Protein AF-A0AAV0JVV8-F1 (afdb_monomer_lite)

pLDDT: mean 73.65, std 26.63, range [28.77, 98.81]

Sequence (170 aa):
MSSDTGKENASVVDSSVTDWKLDMGNSDDLESPSYKGDGDGYTRSVNASRHMVGKQSVSIKGRLYDTRYFIIKSLNSHNLQLSVDKGIWATQVMNEPILEEAFHNSSKVILIFSVNMSGFFQGYAQMMSSIGLRHDHIWSQGSGKSNSWGRSFEVKWLQLNDLPFQRTLH

Structure (mmCIF, N/CA/C/O backbone):
data_AF-A0AAV0JVV8-F1
#
_entry.id   AF-A0AAV0JVV8-F1
#
loop_
_atom_site.group_PDB
_atom_site.id
_atom_site.type_symbol
_atom_site.label_atom_id
_atom_site.label_alt_id
_atom_site.label_comp_id
_atom_site.label_asym_id
_atom_site.label_entity_id
_atom_site.label_seq_id
_atom_site.pdbx_PDB_ins_code
_atom_site.Cartn_x
_atom_site.Cartn_y
_atom_site.Cartn_z
_atom_site.occupancy
_atom_site.B_iso_or_equiv
_atom_site.auth_seq_id
_atom_site.auth_comp_id
_atom_site.auth_asym_id
_atom_site.auth_atom_id
_atom_site.pdbx_PDB_model_num
ATOM 1 N N . MET A 1 1 ? 37.016 5.896 -39.707 1.00 41.09 1 MET A N 1
ATOM 2 C CA . MET A 1 1 ? 37.546 6.066 -38.340 1.00 41.09 1 MET A CA 1
ATOM 3 C C . MET A 1 1 ? 36.488 6.829 -37.566 1.00 41.09 1 MET A C 1
ATOM 5 O O . MET A 1 1 ? 36.348 8.026 -37.768 1.00 41.09 1 MET A O 1
ATOM 9 N N . SER A 1 2 ? 35.651 6.092 -36.839 1.00 43.62 2 SER A N 1
ATOM 10 C CA . SER A 1 2 ? 34.579 6.621 -35.993 1.00 43.62 2 SER A CA 1
ATOM 11 C C . SER A 1 2 ? 35.145 7.052 -34.647 1.00 43.62 2 SER A C 1
ATOM 13 O O . SER A 1 2 ? 35.959 6.310 -34.105 1.00 43.62 2 SER A O 1
ATOM 15 N N . SER A 1 3 ? 34.638 8.154 -34.095 1.00 53.19 3 SER A N 1
ATOM 16 C CA . SER A 1 3 ? 34.648 8.403 -32.651 1.00 53.19 3 SER A CA 1
ATOM 17 C C . SER A 1 3 ? 33.391 9.180 -32.265 1.00 53.19 3 SER A C 1
ATOM 19 O O . SER A 1 3 ? 33.230 10.343 -32.625 1.00 53.19 3 SER A O 1
ATOM 21 N N . ASP A 1 4 ? 32.510 8.482 -31.558 1.00 45.28 4 ASP A N 1
ATOM 22 C CA . ASP A 1 4 ? 31.400 8.986 -30.755 1.00 45.28 4 ASP A CA 1
ATOM 23 C C . ASP A 1 4 ? 31.876 9.017 -29.297 1.00 45.28 4 ASP A C 1
ATOM 25 O O . ASP A 1 4 ? 32.466 8.032 -28.857 1.00 45.28 4 ASP A O 1
ATOM 29 N N . THR A 1 5 ? 31.611 10.099 -28.565 1.00 54.56 5 THR A N 1
ATOM 30 C CA . THR A 1 5 ? 31.420 10.073 -27.105 1.00 54.56 5 THR A CA 1
ATOM 31 C C . THR A 1 5 ? 30.643 11.316 -26.680 1.00 54.56 5 THR A C 1
ATOM 33 O O . THR A 1 5 ? 31.135 12.437 -26.811 1.00 54.56 5 THR A O 1
ATOM 36 N N . GLY A 1 6 ? 29.438 11.102 -26.152 1.00 40.78 6 GLY A N 1
ATOM 37 C CA . GLY A 1 6 ? 28.628 12.116 -25.481 1.00 40.78 6 GLY A CA 1
ATOM 38 C C . GLY A 1 6 ? 28.804 12.181 -23.957 1.00 40.78 6 GLY A C 1
ATOM 39 O O . GLY A 1 6 ? 29.672 11.523 -23.385 1.00 40.78 6 GLY A O 1
ATOM 40 N N . LYS A 1 7 ? 27.841 12.896 -23.346 1.00 45.06 7 LYS A N 1
ATOM 41 C CA . LYS A 1 7 ? 27.639 13.240 -21.916 1.00 45.06 7 LYS A CA 1
ATOM 42 C C . LYS A 1 7 ? 28.496 14.440 -21.489 1.00 45.06 7 LYS A C 1
ATOM 44 O O . LYS A 1 7 ? 29.639 14.544 -21.886 1.00 45.06 7 LYS A O 1
ATOM 49 N N . GLU A 1 8 ? 27.983 15.434 -20.770 1.00 40.75 8 GLU A N 1
ATOM 50 C CA . GLU A 1 8 ? 27.086 15.377 -19.615 1.00 40.75 8 GLU A CA 1
ATOM 51 C C . GLU A 1 8 ? 26.421 16.750 -19.369 1.00 40.75 8 GLU A C 1
ATOM 53 O O . GLU A 1 8 ? 27.092 17.776 -19.360 1.00 40.75 8 GLU A O 1
ATOM 58 N N . ASN A 1 9 ? 25.101 16.783 -19.152 1.00 37.00 9 ASN A N 1
ATOM 59 C CA . ASN A 1 9 ? 24.406 17.973 -18.653 1.00 37.00 9 ASN A CA 1
ATOM 60 C C . ASN A 1 9 ? 24.147 17.777 -17.158 1.00 37.00 9 ASN A C 1
ATOM 62 O O . ASN A 1 9 ? 23.301 16.972 -16.764 1.00 37.00 9 ASN A O 1
ATOM 66 N N . ALA A 1 10 ? 24.908 18.494 -16.334 1.00 38.22 10 ALA A N 1
ATOM 67 C CA . ALA A 1 10 ? 24.731 18.548 -14.893 1.00 38.22 10 ALA A CA 1
ATOM 68 C C . ALA A 1 10 ? 23.435 19.304 -14.550 1.00 38.22 10 ALA A C 1
ATOM 70 O O . ALA A 1 10 ? 23.298 20.498 -14.809 1.00 38.22 10 ALA A O 1
ATOM 71 N N . SER A 1 11 ? 22.473 18.586 -13.970 1.00 40.44 11 SER A N 1
ATOM 72 C CA . SER A 1 11 ? 21.243 19.141 -13.406 1.00 40.44 11 SER A CA 1
ATOM 73 C C . SER A 1 11 ? 21.549 19.784 -12.053 1.00 40.44 11 SER A C 1
ATOM 75 O O . SER A 1 11 ? 21.701 19.086 -11.051 1.00 40.44 11 SER A O 1
ATOM 77 N N . VAL A 1 12 ? 21.610 21.112 -12.030 1.00 42.75 12 VAL A N 1
ATOM 78 C CA . VAL A 1 12 ? 21.581 21.924 -10.811 1.00 42.75 12 VAL A CA 1
ATOM 79 C C . VAL A 1 12 ? 20.121 22.096 -10.400 1.00 42.75 12 VAL A C 1
ATOM 81 O O . VAL A 1 12 ? 19.359 22.729 -11.122 1.00 42.75 12 VAL A O 1
ATOM 84 N N . VAL A 1 13 ? 19.733 21.562 -9.244 1.00 44.47 13 VAL A N 1
ATOM 85 C CA . VAL A 1 13 ? 18.620 22.112 -8.462 1.00 44.47 13 VAL A CA 1
ATOM 86 C C . VAL A 1 13 ? 18.980 21.983 -6.987 1.00 44.47 13 VAL A C 1
ATOM 88 O O . VAL A 1 13 ? 19.145 20.892 -6.445 1.00 44.47 13 VAL A O 1
ATOM 91 N N . ASP A 1 14 ? 19.176 23.153 -6.396 1.00 32.31 14 ASP A N 1
ATOM 92 C CA . ASP A 1 14 ? 19.270 23.412 -4.972 1.00 32.31 14 ASP A CA 1
ATOM 93 C C . ASP A 1 14 ? 17.860 23.304 -4.369 1.00 32.31 14 ASP A C 1
ATOM 95 O O . ASP A 1 14 ? 16.873 23.749 -4.961 1.00 32.31 14 ASP A O 1
ATOM 99 N N . SER A 1 15 ? 17.734 22.665 -3.214 1.00 36.06 15 SER A N 1
ATOM 100 C CA . SER A 1 15 ? 16.490 22.645 -2.445 1.00 36.06 15 SER A CA 1
ATOM 101 C C . SER A 1 15 ? 16.842 22.819 -0.983 1.00 36.06 15 SER A C 1
ATOM 103 O O . SER A 1 15 ? 17.141 21.879 -0.249 1.00 36.06 15 SER A O 1
ATOM 105 N N . SER A 1 16 ? 16.837 24.091 -0.616 1.00 36.28 16 SER A N 1
ATOM 106 C CA . SER A 1 16 ? 17.003 24.608 0.725 1.00 36.28 16 SER A CA 1
ATOM 107 C C . SER A 1 16 ? 15.824 24.251 1.642 1.00 36.28 16 SER A C 1
ATOM 109 O O . SER A 1 16 ? 14.667 24.459 1.293 1.00 36.28 16 SER A O 1
ATOM 111 N N . VAL A 1 17 ? 16.204 23.819 2.852 1.00 34.78 17 VAL A N 1
ATOM 112 C CA . VAL A 1 17 ? 15.622 24.148 4.170 1.00 34.78 17 VAL A CA 1
ATOM 113 C C . VAL A 1 17 ? 14.237 23.583 4.523 1.00 34.78 17 VAL A C 1
ATOM 115 O O . VAL A 1 17 ? 13.217 24.099 4.093 1.00 34.78 17 VAL A O 1
ATOM 118 N N . THR A 1 18 ? 14.222 22.664 5.499 1.00 43.81 18 THR A N 1
ATOM 119 C CA . THR A 1 18 ? 13.634 22.943 6.829 1.00 43.81 18 THR A CA 1
ATOM 120 C C . THR A 1 18 ? 14.433 22.212 7.908 1.00 43.81 18 THR A C 1
ATOM 122 O O . THR A 1 18 ? 14.473 20.983 7.936 1.00 43.81 18 THR A O 1
ATOM 125 N N . ASP A 1 19 ? 15.075 22.999 8.766 1.00 35.41 19 ASP A N 1
ATOM 126 C CA . ASP A 1 19 ? 15.815 22.599 9.960 1.00 35.41 19 ASP A CA 1
ATOM 127 C C . ASP A 1 19 ? 14.825 22.603 11.141 1.00 35.41 19 ASP A C 1
ATOM 129 O O . ASP A 1 19 ? 14.269 23.651 11.467 1.00 35.41 19 ASP A O 1
ATOM 133 N N . TRP A 1 20 ? 14.538 21.446 11.745 1.00 39.94 20 TRP A N 1
ATOM 134 C CA . TRP A 1 20 ? 13.717 21.360 12.962 1.00 39.94 20 TRP A CA 1
ATOM 135 C C . TRP A 1 20 ? 14.615 20.979 14.130 1.00 39.94 20 TRP A C 1
ATOM 137 O O . TRP A 1 20 ? 14.787 19.809 14.476 1.00 39.94 20 TRP A O 1
ATOM 147 N N . LYS A 1 21 ? 15.229 22.012 14.705 1.00 39.00 21 LYS A N 1
ATOM 148 C CA . LYS A 1 21 ? 16.082 21.929 15.883 1.00 39.00 21 LYS A CA 1
ATOM 149 C C . LYS A 1 21 ? 15.215 21.869 17.141 1.00 39.00 21 LYS A C 1
ATOM 151 O O . LYS A 1 21 ? 14.366 22.726 17.371 1.00 39.00 21 LYS A O 1
ATOM 156 N N . LEU A 1 22 ? 15.438 20.816 17.919 1.00 40.47 22 LEU A N 1
ATOM 157 C CA . LEU A 1 22 ? 14.900 20.594 19.256 1.00 40.47 22 LEU A CA 1
ATOM 158 C C . LEU A 1 22 ? 15.456 21.651 20.217 1.00 40.47 22 LEU A C 1
ATOM 160 O O . LEU A 1 22 ? 16.675 21.775 20.314 1.00 40.47 22 LEU A O 1
ATOM 164 N N . ASP A 1 23 ? 14.582 22.323 20.964 1.00 35.50 23 ASP A N 1
ATOM 165 C CA . ASP A 1 23 ? 14.969 23.032 22.185 1.00 35.50 23 ASP A CA 1
ATOM 166 C C . ASP A 1 23 ? 14.292 22.367 23.388 1.00 35.50 23 ASP A C 1
ATOM 168 O O . ASP A 1 23 ? 13.066 22.330 23.519 1.00 35.50 23 ASP A O 1
ATOM 172 N N . MET A 1 24 ? 15.135 21.783 24.242 1.00 42.25 24 MET A N 1
ATOM 173 C CA . MET A 1 24 ? 14.794 21.312 25.578 1.00 42.25 24 MET A CA 1
ATOM 174 C C . MET A 1 24 ? 14.628 22.529 26.490 1.00 42.25 24 MET A C 1
ATOM 176 O O . MET A 1 24 ? 15.605 23.180 26.853 1.00 42.25 24 MET A O 1
ATOM 180 N N . GLY A 1 25 ? 13.387 22.811 26.881 1.00 35.22 25 GLY A N 1
ATOM 181 C CA . GLY A 1 25 ? 13.069 23.737 27.962 1.00 35.22 25 GLY A CA 1
ATOM 182 C C . GLY A 1 25 ? 13.032 23.013 29.306 1.00 35.22 25 GLY A C 1
ATOM 183 O O . GLY A 1 25 ? 12.150 22.192 29.543 1.00 35.22 25 GLY A O 1
ATOM 184 N N . ASN A 1 26 ? 14.005 23.337 30.153 1.00 35.41 26 ASN A N 1
ATOM 185 C CA . ASN A 1 26 ? 14.103 23.025 31.577 1.00 35.41 26 ASN A CA 1
ATOM 186 C C . ASN A 1 26 ? 12.868 23.543 32.346 1.00 35.41 26 ASN A C 1
ATOM 188 O O . ASN A 1 26 ? 12.479 24.695 32.152 1.00 35.41 26 ASN A O 1
ATOM 192 N N . SER A 1 27 ? 12.279 22.734 33.233 1.00 42.97 27 SER A N 1
ATOM 193 C CA . SER A 1 27 ? 11.388 23.240 34.285 1.00 42.97 27 SER A CA 1
ATOM 194 C C . SER A 1 27 ? 11.811 22.677 35.632 1.00 42.97 27 SER A C 1
ATOM 196 O O . SER A 1 27 ? 11.879 21.459 35.809 1.00 42.97 27 SER A O 1
ATOM 198 N N . ASP A 1 28 ? 12.080 23.604 36.536 1.00 38.91 28 ASP A N 1
ATOM 199 C CA . ASP A 1 28 ? 12.614 23.408 37.870 1.00 38.91 28 ASP A CA 1
ATOM 200 C C . ASP A 1 28 ? 11.611 22.767 38.846 1.00 38.91 28 ASP A C 1
ATOM 202 O O . ASP A 1 28 ? 10.394 22.905 38.713 1.00 38.91 28 ASP A O 1
ATOM 206 N N . ASP A 1 29 ? 12.192 22.074 39.825 1.00 42.50 29 ASP A N 1
ATOM 207 C CA . ASP A 1 29 ? 11.851 22.019 41.249 1.00 42.50 29 ASP A CA 1
ATOM 208 C C . ASP A 1 29 ? 10.382 22.076 41.699 1.00 42.50 29 ASP A C 1
ATOM 210 O O . ASP A 1 29 ? 9.738 23.124 41.704 1.00 42.50 29 ASP A O 1
ATOM 214 N N . LEU A 1 30 ? 9.934 20.970 42.308 1.00 38.06 30 LEU A N 1
ATOM 215 C CA . LEU A 1 30 ? 9.102 21.017 43.517 1.00 38.06 30 LEU A CA 1
ATOM 216 C C . LEU A 1 30 ? 9.227 19.709 44.314 1.00 38.06 30 LEU A C 1
ATOM 218 O O . LEU A 1 30 ? 8.557 18.710 44.057 1.00 38.06 30 LEU A O 1
ATOM 222 N N . GLU A 1 31 ? 10.110 19.747 45.309 1.00 34.53 31 GLU A N 1
ATOM 223 C CA . GLU A 1 31 ? 10.165 18.811 46.428 1.00 34.53 31 GLU A CA 1
ATOM 224 C C . GLU A 1 31 ? 9.107 19.211 47.475 1.00 34.53 31 GLU A C 1
ATOM 226 O O . GLU A 1 31 ? 8.907 20.395 47.759 1.00 34.53 31 GLU A O 1
ATOM 231 N N . SER A 1 32 ? 8.418 18.241 48.080 1.00 39.84 32 SER A N 1
ATOM 232 C CA . SER A 1 32 ? 7.685 18.43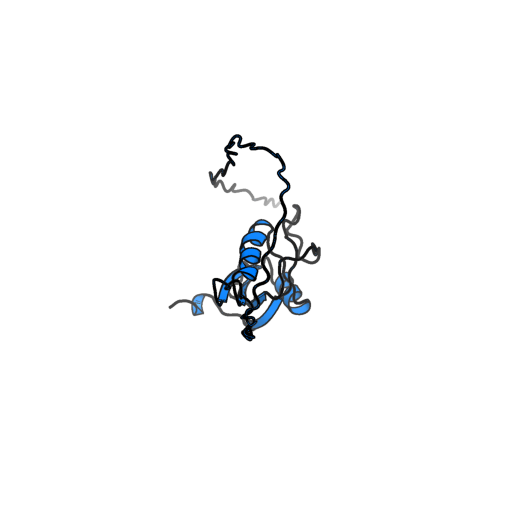8 49.338 1.00 39.84 32 SER A CA 1
ATOM 233 C C . SER A 1 32 ? 7.528 17.115 50.102 1.00 39.84 32 SER A C 1
ATOM 235 O O . SER A 1 32 ? 7.486 16.050 49.484 1.00 39.84 32 SER A O 1
ATOM 237 N N . PRO A 1 33 ? 7.484 17.155 51.448 1.00 46.94 33 PRO A N 1
ATOM 238 C CA . PRO A 1 33 ? 8.175 16.177 52.281 1.00 46.94 33 PRO A CA 1
ATOM 239 C C . PRO A 1 33 ? 7.264 15.176 53.008 1.00 46.94 33 PRO A C 1
ATOM 241 O O . PRO A 1 33 ? 6.103 15.432 53.317 1.00 46.94 33 PRO A O 1
ATOM 244 N N . SER A 1 34 ? 7.870 14.039 53.353 1.00 36.34 34 SER A N 1
ATOM 245 C CA . SER A 1 34 ? 7.373 13.003 54.265 1.00 36.34 34 SER A CA 1
ATOM 246 C C . SER A 1 34 ? 7.355 13.492 55.717 1.00 36.34 34 SER A C 1
ATOM 248 O O . SER A 1 34 ? 8.426 13.827 56.205 1.00 36.34 34 SER A O 1
ATOM 250 N N . TYR A 1 35 ? 6.226 13.367 56.432 1.00 38.59 35 TYR A N 1
ATOM 251 C CA . TYR A 1 35 ? 6.185 12.942 57.845 1.00 38.59 35 TYR A CA 1
ATOM 252 C C . TYR A 1 35 ? 4.850 12.264 58.194 1.00 38.59 35 TYR A C 1
ATOM 254 O O . TYR A 1 35 ? 3.796 12.575 57.645 1.00 38.59 35 TYR A O 1
ATOM 262 N N . LYS A 1 36 ? 4.956 11.286 59.100 1.00 41.22 36 LYS A N 1
ATOM 263 C CA . LYS A 1 36 ? 3.927 10.354 59.574 1.00 41.22 36 LYS A CA 1
ATOM 264 C C . LYS A 1 36 ? 3.044 10.943 60.681 1.00 41.22 36 LYS A C 1
ATOM 266 O O . LYS A 1 36 ? 3.499 11.799 61.433 1.00 41.22 36 LYS A O 1
ATOM 271 N N . GLY A 1 37 ? 1.850 10.372 60.855 1.00 35.94 37 GLY A N 1
ATOM 272 C CA . GLY A 1 37 ? 1.019 10.521 62.052 1.00 35.94 37 GLY A CA 1
ATOM 273 C C . GLY A 1 37 ? 0.036 9.354 62.193 1.00 35.94 37 GLY A C 1
ATOM 274 O O . GLY A 1 37 ? -0.853 9.204 61.360 1.00 35.94 37 GLY A O 1
ATOM 275 N N . ASP A 1 38 ? 0.243 8.530 63.222 1.00 36.53 38 ASP A N 1
ATOM 276 C CA . ASP A 1 38 ? -0.634 7.448 63.692 1.00 36.53 38 ASP A CA 1
ATOM 277 C C . ASP A 1 38 ? -1.870 7.997 64.438 1.00 36.53 38 ASP A C 1
ATOM 279 O O . ASP A 1 38 ? -1.794 9.055 65.065 1.00 36.53 38 ASP A O 1
ATOM 283 N N . GLY A 1 39 ? -2.989 7.257 64.440 1.00 35.25 39 GLY A N 1
ATOM 284 C CA . GLY A 1 39 ? -4.142 7.547 65.306 1.00 35.25 39 GLY A CA 1
ATOM 285 C C . GLY A 1 39 ? -5.418 6.752 64.989 1.00 35.25 39 GLY A C 1
ATOM 286 O O . GLY A 1 39 ? -6.028 6.942 63.943 1.00 35.25 39 GLY A O 1
ATOM 287 N N . ASP A 1 40 ? -5.808 5.883 65.924 1.00 32.44 40 ASP A N 1
ATOM 288 C CA . ASP A 1 40 ? -6.930 4.930 65.911 1.00 32.44 40 ASP A CA 1
ATOM 289 C C . ASP A 1 40 ? -8.352 5.536 65.865 1.00 32.44 40 ASP A C 1
ATOM 291 O O . ASP A 1 40 ? -8.586 6.647 66.335 1.00 32.44 40 ASP A O 1
ATOM 295 N N . GLY A 1 41 ? -9.344 4.709 65.482 1.00 31.17 41 GLY A N 1
ATOM 296 C CA . GLY A 1 41 ? -10.648 4.711 66.171 1.00 31.17 41 GLY A CA 1
ATOM 297 C C . GLY A 1 41 ? -11.935 4.721 65.328 1.00 31.17 41 GLY A C 1
ATOM 298 O O . GLY A 1 41 ? -12.412 5.769 64.922 1.00 31.17 41 GLY A O 1
ATOM 299 N N . TYR A 1 42 ? -12.542 3.534 65.199 1.00 28.77 42 TYR A N 1
ATOM 300 C CA . TYR A 1 42 ? -13.982 3.208 65.123 1.00 28.77 42 TYR A CA 1
ATOM 301 C C . TYR A 1 42 ? -14.948 4.067 64.274 1.00 28.77 42 TYR A C 1
ATOM 303 O O . TYR A 1 42 ? -15.337 5.164 64.651 1.00 28.77 42 TYR A O 1
ATOM 311 N N . THR A 1 43 ? -15.565 3.447 63.259 1.00 35.22 43 THR A N 1
ATOM 312 C CA . THR A 1 43 ? -17.035 3.257 63.202 1.00 35.22 43 THR A CA 1
ATOM 313 C C . THR A 1 43 ? -17.428 2.326 62.052 1.00 35.22 43 THR A C 1
ATOM 315 O O . THR A 1 43 ? -17.140 2.546 60.880 1.00 35.22 43 THR A O 1
ATOM 318 N N . ARG A 1 44 ? -18.112 1.242 62.421 1.00 35.44 44 ARG A N 1
ATOM 319 C CA . ARG A 1 44 ? -18.745 0.270 61.532 1.00 35.44 44 ARG A CA 1
ATOM 320 C C . ARG A 1 44 ? -20.026 0.892 60.981 1.00 35.44 44 ARG A C 1
ATOM 322 O O . ARG A 1 44 ? -20.956 1.113 61.749 1.00 35.44 44 ARG A O 1
ATOM 329 N N . SER A 1 45 ? -20.099 1.118 59.672 1.00 36.53 45 SER A N 1
ATOM 330 C CA . SER A 1 45 ? -21.367 1.394 58.994 1.00 36.53 45 SER A CA 1
ATOM 331 C C . SER A 1 45 ? -21.517 0.472 57.792 1.00 36.53 45 SER A C 1
ATOM 333 O O . SER A 1 45 ? -20.771 0.527 56.818 1.00 36.53 45 SER A O 1
ATOM 335 N N . VAL A 1 46 ? -22.463 -0.448 57.937 1.00 32.62 46 VAL A N 1
ATOM 336 C CA . VAL A 1 46 ? -23.011 -1.300 56.887 1.00 32.62 46 VAL A CA 1
ATOM 337 C C . VAL A 1 46 ? -23.783 -0.425 55.908 1.00 32.62 46 VAL A C 1
ATOM 339 O O . VAL A 1 46 ? -24.668 0.298 56.341 1.00 32.62 46 VAL A O 1
ATOM 342 N N . ASN A 1 47 ? -23.496 -0.519 54.606 1.00 36.47 47 ASN A N 1
ATOM 343 C CA . ASN A 1 47 ? -24.459 -0.149 53.566 1.00 36.47 47 ASN A CA 1
ATOM 344 C C . ASN A 1 47 ? -24.163 -0.841 52.223 1.00 36.47 47 ASN A C 1
ATOM 346 O O . ASN A 1 47 ? -23.224 -0.507 51.508 1.00 36.47 47 ASN A O 1
ATOM 350 N N . ALA A 1 48 ? -25.015 -1.829 51.935 1.00 36.34 48 ALA A N 1
ATOM 351 C CA . ALA A 1 48 ? -25.492 -2.312 50.640 1.00 36.34 48 ALA A CA 1
ATOM 352 C C . ALA A 1 48 ? -24.640 -2.017 49.386 1.00 36.34 48 ALA A C 1
ATOM 354 O O . ALA A 1 48 ? -24.824 -1.009 48.700 1.00 36.34 48 ALA A O 1
ATOM 355 N N . SER A 1 49 ? -23.818 -2.992 48.992 1.00 35.72 49 SER A N 1
ATOM 356 C CA . SER A 1 49 ? -23.256 -3.081 47.643 1.00 35.72 49 SER A CA 1
ATOM 357 C C . SER A 1 49 ? -24.373 -3.356 46.632 1.00 35.72 49 SER A C 1
ATOM 359 O O . SER A 1 49 ? -24.790 -4.493 46.416 1.00 35.72 49 SER A O 1
ATOM 361 N N . ARG A 1 50 ? -24.875 -2.294 45.998 1.00 41.03 50 ARG A N 1
ATOM 362 C CA . ARG A 1 50 ? -25.636 -2.399 44.751 1.00 41.03 50 ARG A CA 1
ATOM 363 C C . ARG A 1 50 ? -24.714 -3.013 43.698 1.00 41.03 50 ARG A C 1
ATOM 365 O O . ARG A 1 50 ? -23.736 -2.388 43.297 1.00 41.03 50 ARG A O 1
ATOM 372 N N . HIS A 1 51 ? -25.033 -4.227 43.256 1.00 38.47 51 HIS A N 1
ATOM 373 C CA . HIS A 1 51 ? -24.475 -4.823 42.045 1.00 38.47 51 HIS A CA 1
ATOM 374 C C . HIS A 1 51 ? -24.864 -3.947 40.844 1.00 38.47 51 HIS A C 1
ATOM 376 O O . HIS A 1 51 ? -25.908 -4.136 40.224 1.00 38.47 51 HIS A O 1
ATOM 382 N N . MET A 1 52 ? -24.028 -2.965 40.517 1.00 41.62 52 MET A N 1
ATOM 383 C CA . MET A 1 52 ? -24.011 -2.385 39.183 1.00 41.62 52 MET A CA 1
ATOM 384 C C . MET A 1 52 ? -23.291 -3.402 38.303 1.00 41.62 52 MET A C 1
ATOM 386 O O . MET A 1 52 ? -22.079 -3.580 38.412 1.00 41.62 52 MET A O 1
ATOM 390 N N . VAL A 1 53 ? -24.049 -4.106 37.461 1.00 41.09 53 VAL A N 1
ATOM 391 C CA . VAL A 1 53 ? -23.499 -4.827 36.312 1.00 41.09 53 VAL A CA 1
ATOM 392 C C . VAL A 1 53 ? -22.817 -3.774 35.449 1.00 41.09 53 VAL A C 1
ATOM 394 O O . VAL A 1 53 ? -23.443 -3.099 34.632 1.00 41.09 53 VAL A O 1
ATOM 397 N N . GLY A 1 54 ? -21.522 -3.591 35.690 1.00 36.50 54 GLY A N 1
ATOM 398 C CA . GLY A 1 54 ? -20.640 -2.891 34.789 1.00 36.50 54 GLY A CA 1
ATOM 399 C C . GLY A 1 54 ? -20.652 -3.675 33.493 1.00 36.50 54 GLY A C 1
ATOM 400 O O . GLY A 1 54 ? -19.930 -4.658 33.345 1.00 36.50 54 GLY A O 1
ATOM 401 N N . LYS A 1 55 ? -21.479 -3.242 32.539 1.00 50.75 55 LYS A N 1
ATOM 402 C CA . LYS A 1 55 ? -21.126 -3.412 31.138 1.00 50.75 55 LYS A CA 1
ATOM 403 C C . LYS A 1 55 ? -19.762 -2.752 31.030 1.00 50.75 55 LYS A C 1
ATOM 405 O O . LYS A 1 55 ? -19.672 -1.526 31.038 1.00 50.75 55 LYS A O 1
ATOM 410 N N . GLN A 1 56 ? -18.709 -3.565 31.023 1.00 44.50 56 GLN A N 1
ATOM 411 C CA . GLN A 1 56 ? -17.408 -3.131 30.560 1.00 44.50 56 GLN A CA 1
ATOM 412 C C . GLN A 1 56 ? -17.620 -2.764 29.095 1.00 44.50 56 GLN A C 1
ATOM 414 O O . GLN A 1 56 ? -17.491 -3.584 28.192 1.00 44.50 56 GLN A O 1
ATOM 419 N N . SER A 1 57 ? -18.053 -1.526 28.870 1.00 50.88 57 SER A N 1
ATOM 420 C CA . SER A 1 57 ? -17.768 -0.816 27.645 1.00 50.88 57 SER A CA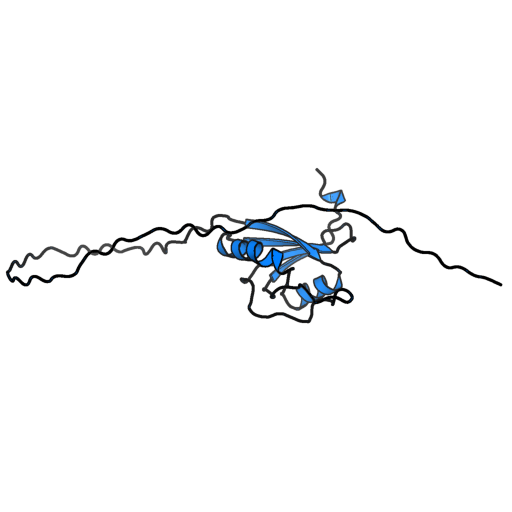 1
ATOM 421 C C . SER A 1 57 ? -16.255 -0.783 27.607 1.00 50.88 57 SER A C 1
ATOM 423 O O . SER A 1 57 ? -15.643 0.075 28.240 1.00 50.88 57 SER A O 1
ATOM 425 N N . VAL A 1 58 ? -15.666 -1.787 26.955 1.00 53.53 58 VAL A N 1
ATOM 426 C CA . VAL A 1 58 ? -14.268 -1.765 26.552 1.00 53.53 58 VAL A CA 1
ATOM 427 C C . VAL A 1 58 ? -14.096 -0.406 25.905 1.00 53.53 58 VAL A C 1
ATOM 429 O O . VAL A 1 58 ? -14.724 -0.118 24.884 1.00 53.53 58 VAL A O 1
ATOM 432 N N . SER A 1 59 ? -13.368 0.477 26.578 1.00 52.31 59 SER A N 1
ATOM 433 C CA . SER A 1 59 ? -13.044 1.785 26.055 1.00 52.31 59 SER A CA 1
ATOM 434 C C . SER A 1 59 ? -12.203 1.526 24.818 1.00 52.31 59 SER A C 1
ATOM 436 O O . SER A 1 59 ? -10.994 1.316 24.888 1.00 52.31 59 SER A O 1
ATOM 438 N N . ILE A 1 60 ? -12.861 1.483 23.659 1.00 61.03 60 ILE A N 1
ATOM 439 C CA . ILE A 1 60 ? -12.172 1.667 22.398 1.00 61.03 60 ILE A CA 1
ATOM 440 C C . ILE A 1 60 ? -11.536 3.038 22.581 1.00 61.03 60 ILE A C 1
ATOM 442 O O . ILE A 1 60 ? -12.242 4.046 22.597 1.00 61.03 60 ILE A O 1
ATOM 446 N N . LYS A 1 61 ? -10.218 3.082 22.807 1.00 61.56 61 LYS A N 1
ATOM 447 C CA . LYS A 1 61 ? -9.439 4.264 22.452 1.00 61.56 61 LYS A CA 1
ATOM 448 C C . LYS A 1 61 ? -9.834 4.530 21.007 1.00 61.56 61 LYS A C 1
ATOM 450 O O . LYS A 1 61 ? -9.482 3.742 20.132 1.00 61.56 61 LYS A O 1
ATOM 455 N N . GLY A 1 62 ? -10.735 5.495 20.822 1.00 65.38 62 GLY A N 1
ATOM 456 C CA . GLY A 1 62 ? -11.466 5.688 19.581 1.00 65.38 62 GLY A CA 1
ATOM 457 C C . GLY A 1 62 ? -10.452 5.833 18.472 1.00 65.38 62 GLY A C 1
ATOM 458 O O . GLY A 1 62 ? -9.658 6.770 18.506 1.00 65.38 62 GLY A O 1
ATOM 459 N N . ARG A 1 63 ? -10.433 4.894 17.523 1.00 77.81 63 ARG A N 1
ATOM 460 C CA . ARG A 1 63 ? -9.678 5.131 16.298 1.00 77.81 63 ARG A CA 1
ATOM 461 C C . ARG A 1 63 ? -10.234 6.418 15.703 1.00 77.81 63 ARG A C 1
ATOM 463 O O . ARG A 1 63 ? -11.447 6.542 15.548 1.00 77.81 63 ARG A O 1
ATOM 470 N N . LEU A 1 64 ? -9.357 7.380 15.452 1.00 87.31 64 LEU A N 1
ATOM 471 C CA . LEU A 1 64 ? -9.741 8.732 15.050 1.00 87.31 64 LEU A CA 1
ATOM 472 C C . LEU A 1 64 ? -10.373 8.758 13.653 1.00 87.31 64 LEU A C 1
ATOM 474 O O . LEU A 1 64 ? -11.154 9.653 13.344 1.00 87.31 64 LEU A O 1
ATOM 478 N N . TYR A 1 65 ? -10.048 7.766 12.822 1.00 90.06 65 TYR A N 1
ATOM 479 C CA . TYR A 1 65 ? -10.481 7.681 11.433 1.00 90.06 65 TYR A CA 1
ATOM 480 C C . TYR A 1 65 ? -11.069 6.303 11.112 1.00 90.06 65 TYR A C 1
ATOM 482 O O . TYR A 1 65 ? -10.599 5.281 11.618 1.00 90.06 65 TYR A O 1
ATOM 490 N N . ASP A 1 66 ? -12.054 6.253 10.212 1.00 94.31 66 ASP A N 1
ATOM 491 C CA . ASP A 1 66 ? -12.539 4.979 9.673 1.00 94.31 66 ASP A CA 1
ATOM 492 C C . ASP A 1 66 ? -11.504 4.366 8.715 1.00 94.31 66 ASP A C 1
ATOM 494 O O . ASP A 1 66 ? -10.859 3.371 9.040 1.00 94.31 66 ASP A O 1
ATOM 498 N N . THR A 1 67 ? -11.261 5.005 7.569 1.00 97.88 67 THR A N 1
ATOM 499 C CA . THR A 1 67 ? -10.306 4.521 6.566 1.00 97.88 67 THR A CA 1
ATOM 500 C C . THR A 1 67 ? -9.369 5.642 6.121 1.00 97.88 67 THR A C 1
ATOM 502 O O . THR A 1 67 ? -9.831 6.724 5.764 1.00 97.88 67 THR A O 1
ATOM 505 N N . ARG A 1 68 ? -8.055 5.385 6.101 1.00 98.19 68 ARG A N 1
ATOM 506 C CA . ARG A 1 68 ? -7.046 6.271 5.491 1.00 98.19 68 ARG A CA 1
ATOM 507 C C . ARG A 1 68 ? -6.428 5.625 4.252 1.00 98.19 68 ARG A C 1
ATOM 509 O O . ARG A 1 68 ? -6.275 4.406 4.202 1.00 98.19 68 ARG A O 1
ATOM 516 N N . TYR A 1 69 ? -6.073 6.447 3.267 1.00 98.56 69 TYR A N 1
ATOM 517 C CA . TYR A 1 69 ? -5.549 6.014 1.971 1.00 98.56 69 TYR A CA 1
ATOM 518 C C . TYR A 1 69 ? -4.162 6.604 1.725 1.00 98.56 69 TYR A C 1
ATOM 520 O O . TYR A 1 69 ? -3.939 7.783 1.991 1.00 98.56 69 TYR A O 1
ATOM 528 N N . PHE A 1 70 ? -3.252 5.801 1.176 1.00 98.69 70 PHE A N 1
ATOM 529 C CA . PHE A 1 70 ? -1.897 6.219 0.820 1.00 98.69 70 PHE A CA 1
ATOM 530 C C . PHE A 1 70 ? -1.555 5.753 -0.591 1.00 98.69 70 PHE A C 1
ATOM 532 O O . PHE A 1 70 ? -1.792 4.596 -0.938 1.00 98.69 70 PHE A O 1
ATOM 539 N N . ILE A 1 71 ? -0.957 6.634 -1.395 1.00 98.31 71 ILE A N 1
ATOM 540 C CA . ILE A 1 71 ? -0.351 6.237 -2.668 1.00 98.31 71 ILE A CA 1
ATOM 541 C C . ILE A 1 71 ? 1.048 5.694 -2.389 1.00 98.31 71 ILE A C 1
ATOM 543 O O . ILE A 1 71 ? 1.893 6.392 -1.832 1.00 98.31 71 ILE A O 1
ATOM 547 N N . ILE A 1 72 ? 1.306 4.464 -2.819 1.00 98.25 72 ILE A N 1
ATOM 548 C CA . ILE A 1 72 ? 2.603 3.808 -2.694 1.00 98.25 72 ILE A CA 1
ATOM 549 C C . ILE A 1 72 ? 3.261 3.730 -4.065 1.00 98.25 72 ILE A C 1
ATOM 551 O O . ILE A 1 72 ? 2.763 3.079 -4.985 1.00 98.25 72 ILE A O 1
ATOM 555 N N . LYS A 1 73 ? 4.411 4.390 -4.199 1.00 96.50 73 LYS A N 1
ATOM 556 C CA . LYS A 1 73 ? 5.222 4.340 -5.413 1.00 96.50 73 LYS A CA 1
ATOM 557 C C . LYS A 1 73 ? 6.207 3.177 -5.343 1.00 96.50 73 LYS A C 1
ATOM 559 O O . LYS A 1 73 ? 7.131 3.195 -4.534 1.00 96.50 73 LYS A O 1
ATOM 564 N N . SER A 1 74 ? 6.020 2.173 -6.198 1.00 95.19 74 SER A N 1
ATOM 565 C CA . SER A 1 74 ? 6.983 1.077 -6.344 1.00 95.19 74 SER A CA 1
ATOM 566 C C . SER A 1 74 ? 8.065 1.449 -7.352 1.00 95.19 74 SER A C 1
ATOM 568 O O . SER A 1 74 ? 7.764 1.968 -8.427 1.00 95.19 74 SER A O 1
ATOM 570 N N . LEU A 1 75 ? 9.322 1.126 -7.047 1.00 92.94 75 LEU A N 1
ATOM 571 C CA . LEU A 1 75 ? 10.440 1.342 -7.966 1.00 92.94 75 LEU A CA 1
ATOM 572 C C . LEU A 1 75 ? 10.284 0.543 -9.269 1.00 92.94 75 LEU A C 1
ATOM 574 O O . LEU A 1 75 ? 10.635 1.033 -10.337 1.00 92.94 75 LEU A O 1
ATOM 578 N N . ASN A 1 76 ? 9.766 -0.683 -9.182 1.00 93.19 76 ASN A N 1
ATOM 579 C CA . ASN A 1 76 ? 9.594 -1.581 -10.319 1.00 93.19 76 ASN A CA 1
ATOM 580 C C . ASN A 1 76 ? 8.431 -2.562 -10.093 1.00 93.19 76 ASN A C 1
ATOM 582 O O . ASN A 1 76 ? 7.906 -2.704 -8.985 1.00 93.19 76 ASN A O 1
ATOM 586 N N . SER A 1 77 ? 8.035 -3.251 -11.165 1.00 94.81 77 SER A N 1
ATOM 587 C CA . SER A 1 77 ? 6.965 -4.255 -11.120 1.00 94.81 77 SER A CA 1
ATOM 588 C C . SER A 1 77 ? 7.357 -5.514 -10.342 1.00 94.81 77 SER A C 1
ATOM 590 O O . SER A 1 77 ? 6.485 -6.216 -9.842 1.00 94.81 77 SER A O 1
ATOM 592 N N . HIS A 1 78 ? 8.655 -5.805 -10.212 1.00 94.88 78 HIS A N 1
ATOM 593 C CA . HIS A 1 78 ? 9.124 -6.989 -9.496 1.00 94.88 78 HIS A CA 1
ATOM 594 C C . HIS A 1 78 ? 8.824 -6.904 -7.993 1.00 94.88 78 HIS A C 1
ATOM 596 O O . HIS A 1 78 ? 8.295 -7.854 -7.425 1.00 94.88 78 HIS A O 1
ATOM 602 N N . ASN A 1 79 ? 9.058 -5.748 -7.364 1.00 95.06 79 ASN A N 1
ATOM 603 C CA . ASN A 1 79 ? 8.691 -5.525 -5.961 1.00 95.06 79 ASN A CA 1
ATOM 604 C C . ASN A 1 79 ? 7.183 -5.682 -5.734 1.00 95.06 79 ASN A C 1
ATOM 606 O O . ASN A 1 79 ? 6.765 -6.230 -4.718 1.00 95.06 79 ASN A O 1
ATOM 610 N N . LEU A 1 80 ? 6.370 -5.223 -6.689 1.00 96.25 80 LEU A N 1
ATOM 611 C CA . LEU A 1 80 ? 4.922 -5.386 -6.623 1.00 96.25 80 LEU A CA 1
ATOM 612 C C . LEU A 1 80 ? 4.539 -6.870 -6.620 1.00 96.25 80 LEU A C 1
ATOM 614 O O . LEU A 1 80 ? 3.807 -7.305 -5.739 1.00 96.25 80 LEU A O 1
ATOM 618 N N . GLN A 1 81 ? 5.092 -7.651 -7.552 1.00 96.88 81 GLN A N 1
ATOM 619 C CA . GLN A 1 81 ? 4.836 -9.088 -7.624 1.00 96.88 81 GLN A CA 1
ATOM 620 C C . GLN A 1 81 ? 5.284 -9.808 -6.345 1.00 96.88 81 GLN A C 1
ATOM 622 O O . GLN A 1 81 ? 4.523 -10.586 -5.782 1.00 96.88 81 GLN A O 1
ATOM 627 N N . LEU A 1 82 ? 6.470 -9.482 -5.820 1.00 96.56 82 LEU A N 1
ATOM 628 C CA . LEU A 1 82 ? 6.947 -10.031 -4.547 1.00 96.56 82 LEU A CA 1
ATOM 629 C C . LEU A 1 82 ? 5.986 -9.740 -3.390 1.00 96.56 82 LEU A C 1
ATOM 631 O O . LEU A 1 82 ? 5.785 -10.595 -2.529 1.00 96.56 82 LEU A O 1
ATOM 635 N N . SER A 1 83 ? 5.394 -8.546 -3.363 1.00 97.81 83 SER A N 1
ATOM 636 C CA . SER A 1 83 ? 4.400 -8.178 -2.358 1.00 97.81 83 SER A CA 1
ATOM 637 C C . SER A 1 83 ? 3.121 -8.992 -2.474 1.00 97.81 83 SER A C 1
ATOM 639 O O . SER A 1 83 ? 2.557 -9.383 -1.455 1.00 97.81 83 SER A O 1
ATOM 641 N N . VAL A 1 84 ? 2.667 -9.251 -3.702 1.00 98.06 84 VAL A N 1
ATOM 642 C CA . VAL A 1 84 ? 1.505 -10.104 -3.975 1.00 98.06 84 VAL A CA 1
ATOM 643 C C . VAL A 1 84 ? 1.765 -11.522 -3.486 1.00 98.06 84 VAL A C 1
ATOM 645 O O . VAL A 1 84 ? 0.957 -12.065 -2.737 1.00 98.06 84 VAL A O 1
ATOM 648 N N . ASP A 1 85 ? 2.918 -12.083 -3.843 1.00 97.62 85 ASP A N 1
ATOM 649 C CA . ASP A 1 85 ? 3.255 -13.474 -3.542 1.00 97.62 85 ASP A CA 1
ATOM 650 C C . ASP A 1 85 ? 3.484 -13.705 -2.042 1.00 97.62 85 ASP A C 1
ATOM 652 O O . ASP A 1 85 ? 3.132 -14.756 -1.507 1.00 97.62 85 ASP A O 1
ATOM 656 N N . LYS A 1 86 ? 4.089 -12.729 -1.351 1.00 97.06 86 LYS A N 1
ATOM 657 C CA . LYS A 1 86 ? 4.482 -12.864 0.061 1.00 97.06 86 LYS A CA 1
ATOM 658 C C . LYS A 1 86 ? 3.529 -12.205 1.054 1.00 97.06 86 LYS A C 1
ATOM 660 O O . LYS A 1 86 ? 3.667 -12.450 2.248 1.00 97.06 86 LYS A O 1
ATOM 665 N N . GLY A 1 87 ? 2.608 -11.356 0.600 1.00 97.75 87 GLY A N 1
ATOM 666 C CA . GLY A 1 87 ? 1.693 -10.624 1.481 1.00 97.75 87 GLY A CA 1
ATOM 667 C C . GLY A 1 87 ? 2.394 -9.620 2.399 1.00 97.75 87 GLY A C 1
ATOM 668 O O . GLY A 1 87 ? 1.927 -9.362 3.505 1.00 97.75 87 GLY A O 1
ATOM 669 N N . ILE A 1 88 ? 3.527 -9.062 1.969 1.00 97.31 88 ILE A N 1
ATOM 670 C CA . ILE A 1 88 ? 4.291 -8.075 2.744 1.00 97.31 88 ILE A CA 1
ATOM 671 C C . ILE A 1 88 ? 4.658 -6.867 1.892 1.00 97.31 88 ILE A C 1
ATOM 673 O O . ILE A 1 88 ? 4.678 -6.939 0.664 1.00 97.31 88 ILE A O 1
ATOM 677 N N . TRP A 1 89 ? 4.973 -5.757 2.545 1.00 97.31 89 TRP A N 1
ATOM 678 C CA . TRP A 1 89 ? 5.548 -4.575 1.917 1.00 97.31 89 TRP A CA 1
ATOM 679 C C . TRP A 1 89 ? 6.586 -3.931 2.833 1.00 97.31 89 TRP A C 1
ATOM 681 O O . TRP A 1 89 ? 6.476 -4.026 4.052 1.00 97.31 89 TRP A O 1
ATOM 691 N N . ALA A 1 90 ? 7.564 -3.242 2.250 1.00 95.44 90 ALA A N 1
ATOM 692 C CA . ALA A 1 90 ? 8.423 -2.302 2.960 1.00 95.44 90 ALA A CA 1
ATOM 693 C C . ALA A 1 90 ? 8.445 -0.970 2.207 1.00 95.44 90 ALA A C 1
ATOM 695 O O . ALA A 1 90 ? 8.468 -0.923 0.977 1.00 95.44 90 ALA A O 1
ATOM 696 N N . THR A 1 91 ? 8.434 0.127 2.956 1.00 94.88 91 THR A N 1
ATOM 697 C CA . THR A 1 91 ? 8.541 1.488 2.416 1.00 94.88 91 THR A CA 1
ATOM 698 C C . THR A 1 91 ? 9.898 2.090 2.779 1.00 94.88 91 THR A C 1
ATOM 700 O O . THR A 1 91 ? 10.705 1.445 3.438 1.00 94.88 91 THR A O 1
ATOM 703 N N . GLN A 1 92 ? 10.190 3.311 2.344 1.00 92.25 92 GLN A N 1
ATOM 704 C CA . GLN A 1 92 ? 11.375 4.036 2.814 1.00 92.25 92 GLN A CA 1
ATOM 705 C C . GLN A 1 92 ? 11.236 4.365 4.306 1.00 92.25 92 GLN A C 1
ATOM 707 O O . GLN A 1 92 ? 10.137 4.693 4.749 1.00 92.25 92 GLN A O 1
ATOM 712 N N . VAL A 1 93 ? 12.340 4.343 5.062 1.00 92.50 93 VAL A N 1
ATOM 713 C CA . VAL A 1 93 ? 12.339 4.575 6.526 1.00 92.50 93 VAL A CA 1
ATOM 714 C C . VAL A 1 93 ? 11.586 5.853 6.923 1.00 92.50 93 VAL A C 1
ATOM 716 O O . VAL A 1 93 ? 10.832 5.853 7.890 1.00 92.50 93 VAL A O 1
ATOM 719 N N . MET A 1 94 ? 11.713 6.928 6.138 1.00 93.31 94 MET A N 1
ATOM 720 C CA . MET A 1 94 ? 11.028 8.204 6.393 1.00 93.31 94 MET A CA 1
ATOM 721 C C . MET A 1 94 ? 9.490 8.115 6.356 1.00 93.31 94 MET A C 1
ATOM 723 O O . MET A 1 94 ? 8.815 8.949 6.950 1.00 93.31 94 MET A O 1
ATOM 727 N N . ASN A 1 95 ? 8.934 7.106 5.681 1.00 96.25 95 ASN A N 1
ATOM 728 C CA . ASN A 1 95 ? 7.493 6.885 5.565 1.00 96.25 95 ASN A CA 1
ATOM 729 C C . ASN A 1 95 ? 6.946 5.964 6.671 1.00 96.25 95 ASN A C 1
ATOM 731 O O . ASN A 1 95 ? 5.729 5.843 6.804 1.00 96.25 95 ASN A O 1
ATOM 735 N N . GLU A 1 96 ? 7.800 5.286 7.448 1.00 96.06 96 GLU A N 1
ATOM 736 C CA . GLU A 1 96 ? 7.334 4.400 8.524 1.00 96.06 96 GLU A CA 1
ATOM 737 C C . GLU A 1 96 ? 6.483 5.139 9.567 1.00 96.06 96 GLU A C 1
ATOM 739 O O . GLU A 1 96 ? 5.397 4.643 9.863 1.00 96.06 96 GLU A O 1
ATOM 744 N N . PRO A 1 97 ? 6.879 6.322 10.089 1.00 97.25 97 PRO A N 1
ATOM 745 C CA . PRO A 1 97 ? 6.122 6.971 11.159 1.00 97.25 97 PRO A CA 1
ATOM 746 C C . PRO A 1 97 ? 4.680 7.305 10.763 1.00 97.25 97 PRO A C 1
ATOM 748 O O . PRO A 1 97 ? 3.763 7.088 11.551 1.00 97.25 97 PRO A O 1
ATOM 751 N N . ILE A 1 98 ? 4.460 7.768 9.527 1.00 97.94 98 ILE A N 1
ATOM 752 C CA . ILE A 1 98 ? 3.119 8.135 9.054 1.00 97.94 98 ILE A CA 1
ATOM 753 C C . ILE A 1 98 ? 2.231 6.906 8.810 1.00 97.94 98 ILE A C 1
ATOM 755 O O . ILE A 1 98 ? 1.032 6.959 9.078 1.00 97.94 98 ILE A O 1
ATOM 759 N N . LEU A 1 99 ? 2.795 5.784 8.347 1.00 98.19 99 LEU A N 1
ATOM 760 C CA . LEU A 1 99 ? 2.049 4.529 8.181 1.00 98.19 99 LEU A CA 1
ATOM 761 C C . LEU A 1 99 ? 1.812 3.805 9.511 1.00 98.19 99 LEU A C 1
ATOM 763 O O . LEU A 1 99 ? 0.807 3.112 9.663 1.00 98.19 99 LEU A O 1
ATOM 767 N N . GLU A 1 100 ? 2.697 3.984 10.486 1.00 97.81 100 GLU A N 1
ATOM 768 C CA . GLU A 1 100 ? 2.526 3.449 11.834 1.00 97.81 100 GLU A CA 1
ATOM 769 C C . GLU A 1 100 ? 1.417 4.207 12.575 1.00 97.81 100 GLU A C 1
ATOM 771 O O . GLU A 1 100 ? 0.461 3.612 13.073 1.00 97.81 100 GLU A O 1
ATOM 776 N N . GLU A 1 101 ? 1.479 5.541 12.571 1.00 97.56 101 GLU A N 1
ATOM 777 C CA . GLU A 1 101 ? 0.429 6.401 13.118 1.00 97.56 101 GLU A CA 1
ATOM 778 C C . GLU A 1 101 ? -0.907 6.157 12.398 1.00 97.56 101 GLU A C 1
ATOM 780 O O . GLU A 1 101 ? -1.947 5.966 13.036 1.00 97.56 101 GLU A O 1
ATOM 785 N N . ALA A 1 102 ? -0.847 6.118 11.061 1.00 98.12 102 ALA A N 1
ATOM 786 C CA . ALA A 1 102 ? -1.597 5.248 10.158 1.00 98.12 102 ALA A CA 1
ATOM 787 C C . ALA A 1 102 ? -2.506 4.197 10.800 1.00 98.12 102 ALA A C 1
ATOM 789 O O . ALA A 1 102 ? -3.717 4.360 10.998 1.00 98.12 102 ALA A O 1
ATOM 790 N N . PHE A 1 103 ? -1.844 3.086 11.073 1.00 97.62 103 PHE A N 1
ATOM 791 C CA . PHE A 1 103 ? -2.403 1.821 11.483 1.00 97.62 103 PHE A CA 1
ATOM 792 C C . PHE A 1 103 ? -3.073 1.887 12.859 1.00 97.62 103 PHE A C 1
ATOM 794 O O . PHE A 1 103 ? -4.151 1.321 13.044 1.00 97.62 103 PHE A O 1
ATOM 801 N N . HIS A 1 104 ? -2.493 2.629 13.808 1.00 96.94 104 HIS A N 1
ATOM 802 C CA . HIS A 1 104 ? -3.029 2.720 15.174 1.00 96.94 104 HIS A CA 1
ATOM 803 C C . HIS A 1 104 ? -4.276 3.594 15.283 1.00 96.94 104 HIS A C 1
ATOM 805 O O . HIS A 1 104 ? -5.181 3.289 16.060 1.00 96.94 104 HIS A O 1
ATOM 811 N N . ASN A 1 105 ? -4.355 4.667 14.494 1.00 97.00 105 ASN A N 1
ATOM 812 C CA . ASN A 1 105 ? -5.444 5.641 14.592 1.00 97.00 105 ASN A CA 1
ATOM 813 C C . ASN A 1 105 ? -6.558 5.433 13.555 1.00 97.00 105 ASN A C 1
ATOM 815 O O . ASN A 1 105 ? -7.464 6.262 13.464 1.00 97.00 105 ASN A O 1
ATOM 819 N N . SER A 1 106 ? -6.523 4.361 12.757 1.00 97.19 106 SER A N 1
ATOM 820 C CA . SER A 1 106 ? -7.530 4.093 11.718 1.00 97.19 106 SER A CA 1
ATOM 821 C C . SER A 1 106 ? -8.089 2.678 11.774 1.00 97.19 106 SER A C 1
ATOM 823 O O . SER A 1 106 ? -7.386 1.732 12.129 1.00 97.19 106 SER A O 1
ATOM 825 N N . SER A 1 107 ? -9.368 2.507 11.427 1.00 96.25 107 SER A N 1
ATOM 826 C CA . SER A 1 107 ? -9.972 1.167 11.330 1.00 96.25 107 SER A CA 1
ATOM 827 C C . SER A 1 107 ? -9.387 0.387 10.158 1.00 96.25 107 SER A C 1
ATOM 829 O O . SER A 1 107 ? -9.155 -0.817 10.278 1.00 96.25 107 SER A O 1
ATOM 831 N N . LYS A 1 108 ? -9.102 1.078 9.050 1.00 98.06 108 LYS A N 1
ATOM 832 C CA . LYS A 1 108 ? -8.432 0.536 7.867 1.00 98.06 108 LYS A CA 1
ATOM 833 C C . LYS A 1 108 ? -7.387 1.512 7.332 1.00 98.06 108 LYS A C 1
ATOM 835 O O . LYS A 1 108 ? -7.595 2.724 7.318 1.00 98.06 108 LYS A O 1
ATOM 840 N N . VAL A 1 109 ? -6.293 0.960 6.820 1.00 98.69 109 VAL A N 1
ATOM 841 C CA . VAL A 1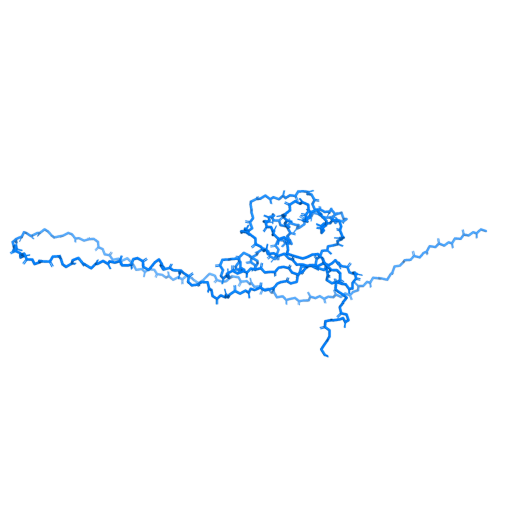 109 ? -5.300 1.690 6.028 1.00 98.69 109 VAL A CA 1
ATOM 842 C C . VAL A 1 109 ? -5.192 0.998 4.678 1.00 98.69 109 VAL A C 1
ATOM 844 O O . VAL A 1 109 ? -4.844 -0.181 4.611 1.00 98.69 109 VAL A O 1
ATOM 847 N N . ILE A 1 110 ? -5.538 1.719 3.614 1.00 98.75 110 ILE A N 1
ATOM 848 C CA . ILE A 1 110 ? -5.522 1.229 2.237 1.00 98.75 110 ILE A CA 1
ATOM 849 C C . ILE A 1 110 ? -4.334 1.839 1.501 1.00 98.75 110 ILE A C 1
ATOM 851 O O . ILE A 1 110 ? -4.144 3.054 1.473 1.00 98.75 110 ILE A O 1
ATOM 855 N N . LEU A 1 111 ? -3.543 0.974 0.887 1.00 98.81 111 LEU A N 1
ATOM 856 C CA . LEU A 1 111 ? -2.358 1.308 0.119 1.00 98.81 111 LEU A CA 1
ATOM 857 C C . LEU A 1 111 ? -2.673 1.106 -1.359 1.00 98.81 111 LEU A C 1
ATOM 859 O O . LEU A 1 111 ? -2.983 -0.008 -1.776 1.00 98.81 111 LEU A O 1
ATOM 863 N N . ILE A 1 112 ? -2.616 2.178 -2.143 1.00 98.75 112 ILE A N 1
ATOM 864 C CA . ILE A 1 112 ? -2.877 2.169 -3.583 1.00 98.75 112 ILE A CA 1
ATOM 865 C C . ILE A 1 112 ? -1.529 2.206 -4.293 1.00 98.75 112 ILE A C 1
ATOM 867 O O . ILE A 1 112 ? -0.785 3.182 -4.193 1.00 98.75 112 ILE A O 1
ATOM 871 N N . PHE A 1 113 ? -1.197 1.135 -5.001 1.00 98.69 113 PHE A N 1
ATOM 872 C CA . PHE A 1 113 ? 0.125 0.942 -5.573 1.00 98.69 113 PHE A CA 1
ATOM 873 C C . PHE A 1 113 ? 0.213 1.492 -6.989 1.00 98.69 113 PHE A C 1
ATOM 875 O O . PHE A 1 113 ? -0.665 1.277 -7.825 1.00 98.69 113 PHE A O 1
ATOM 882 N N . SER A 1 114 ? 1.322 2.172 -7.265 1.00 98.56 114 SER A 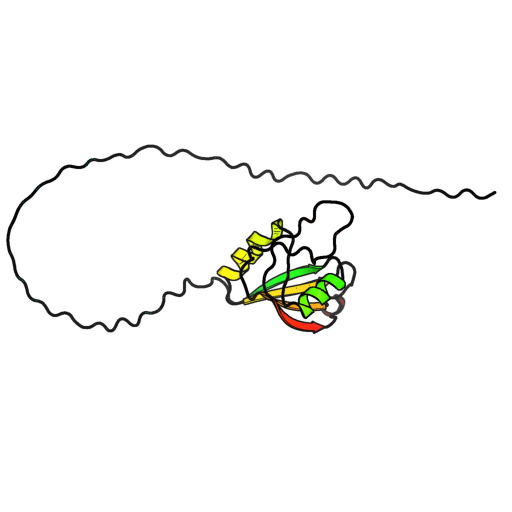N 1
ATOM 883 C CA . SER A 1 114 ? 1.694 2.608 -8.602 1.00 98.56 114 SER A CA 1
ATOM 884 C C . SER A 1 114 ? 3.189 2.398 -8.851 1.00 98.56 114 SER A C 1
ATOM 886 O O . SER A 1 114 ? 4.032 2.959 -8.152 1.00 98.56 114 SER A O 1
ATOM 888 N N . VAL A 1 115 ? 3.545 1.629 -9.874 1.00 97.56 115 VAL A N 1
ATOM 889 C CA . VAL A 1 115 ? 4.915 1.447 -10.349 1.00 97.56 115 VAL A CA 1
ATOM 890 C C . VAL A 1 115 ? 5.373 2.739 -11.021 1.00 97.56 115 VAL A C 1
ATOM 892 O O . VAL A 1 115 ? 4.643 3.351 -11.811 1.00 97.56 115 VAL A O 1
ATOM 895 N N . ASN A 1 116 ? 6.579 3.188 -10.687 1.00 95.19 116 ASN A N 1
ATOM 896 C CA . ASN A 1 116 ? 7.177 4.387 -11.257 1.00 95.19 116 ASN A CA 1
ATOM 897 C C . ASN A 1 116 ? 7.202 4.319 -12.784 1.00 95.19 116 ASN A C 1
ATOM 899 O O . ASN A 1 116 ? 7.513 3.286 -13.366 1.00 95.19 116 ASN A O 1
ATOM 903 N N . MET A 1 117 ? 6.848 5.444 -13.412 1.00 95.50 117 MET A N 1
ATOM 904 C CA . MET A 1 117 ? 6.777 5.603 -14.871 1.00 95.50 117 MET A CA 1
ATOM 905 C C . MET A 1 117 ? 5.791 4.668 -15.594 1.00 95.50 117 MET A C 1
ATOM 907 O O . MET A 1 117 ? 5.779 4.656 -16.818 1.00 95.50 117 MET A O 1
ATOM 911 N N . SER A 1 118 ? 4.941 3.915 -14.884 1.00 97.31 118 SER A N 1
ATOM 912 C CA . SER A 1 118 ? 3.949 3.055 -15.544 1.00 97.31 118 SER A CA 1
ATOM 913 C C . SER A 1 118 ? 2.827 3.856 -16.208 1.00 97.31 118 SER A C 1
ATOM 915 O O . SER A 1 118 ? 2.387 3.500 -17.292 1.00 97.31 118 SER A O 1
ATOM 917 N N . GLY A 1 119 ? 2.360 4.935 -15.569 1.00 97.75 119 GLY A N 1
ATOM 918 C CA . GLY A 1 119 ? 1.137 5.641 -15.976 1.00 97.75 119 GLY A CA 1
ATOM 919 C C . GLY A 1 119 ? -0.161 4.997 -15.462 1.00 97.75 119 GLY A C 1
ATOM 920 O O . GLY A 1 119 ? -1.246 5.416 -15.864 1.00 97.75 119 GLY A O 1
ATOM 921 N N . PHE A 1 120 ? -0.062 3.998 -14.575 1.00 98.44 120 PHE A N 1
ATOM 922 C CA . PHE A 1 120 ? -1.205 3.269 -14.021 1.00 98.44 120 PHE A CA 1
ATOM 923 C C . PHE A 1 120 ? -1.107 3.148 -12.494 1.00 98.44 120 PHE A C 1
ATOM 925 O O . PHE A 1 120 ? -0.021 3.205 -11.900 1.00 98.44 120 PHE A O 1
ATOM 932 N N . PHE A 1 121 ? -2.258 2.944 -11.859 1.00 98.44 121 PHE A N 1
ATOM 933 C CA . PHE A 1 121 ? -2.349 2.277 -10.565 1.00 98.44 121 PHE A CA 1
ATOM 934 C C . PHE A 1 121 ? -2.474 0.778 -10.829 1.00 98.44 121 PHE A C 1
ATOM 936 O O . PHE A 1 121 ? -3.348 0.391 -11.593 1.00 98.44 121 PHE A O 1
ATOM 943 N N . GLN A 1 122 ? -1.618 -0.047 -10.227 1.00 98.50 122 GLN A N 1
ATOM 944 C CA . GLN A 1 122 ? -1.610 -1.501 -10.459 1.00 98.50 122 GLN A CA 1
ATOM 945 C C . GLN A 1 122 ? -2.566 -2.259 -9.530 1.00 98.50 122 GLN A C 1
ATOM 947 O O . GLN A 1 122 ? -2.829 -3.445 -9.724 1.00 98.50 122 GLN A O 1
ATOM 952 N N . GLY A 1 123 ? -3.068 -1.609 -8.482 1.00 98.38 123 GLY A N 1
ATOM 953 C CA . GLY A 1 123 ? -3.962 -2.243 -7.525 1.00 98.38 123 GLY A CA 1
ATOM 954 C C . GLY A 1 123 ? -3.894 -1.611 -6.149 1.00 98.38 123 GLY A C 1
ATOM 955 O O . GLY A 1 123 ? -3.229 -0.594 -5.939 1.00 98.38 123 GLY A O 1
ATOM 956 N N . TYR A 1 124 ? -4.587 -2.226 -5.199 1.00 98.75 124 TYR A N 1
ATOM 957 C CA . TYR A 1 124 ? -4.575 -1.784 -3.815 1.00 98.75 124 TYR A CA 1
ATOM 958 C C . TYR A 1 124 ? -4.650 -2.949 -2.827 1.00 98.75 124 TYR A C 1
ATOM 960 O O . TYR A 1 124 ? -5.214 -4.016 -3.098 1.00 98.75 124 TYR A O 1
ATOM 968 N N . ALA A 1 125 ? -4.075 -2.712 -1.653 1.00 98.81 125 ALA A N 1
ATOM 969 C CA . ALA A 1 125 ? -4.024 -3.649 -0.542 1.00 98.81 125 ALA A CA 1
ATOM 970 C C . ALA A 1 125 ? -4.373 -2.945 0.773 1.00 98.81 125 ALA A C 1
ATOM 972 O O . ALA A 1 125 ? -4.246 -1.728 0.896 1.00 98.81 125 ALA A O 1
ATOM 973 N N . GLN A 1 126 ? -4.797 -3.712 1.769 1.00 98.81 126 GLN A N 1
ATOM 974 C CA . GLN A 1 126 ? -4.972 -3.230 3.135 1.00 98.81 126 GLN A CA 1
ATOM 975 C C . GLN A 1 126 ? -3.732 -3.562 3.970 1.00 98.81 126 GLN A C 1
ATOM 977 O O . GLN A 1 126 ? -3.233 -4.682 3.899 1.00 98.81 126 GLN A O 1
ATOM 982 N N . MET A 1 127 ? -3.264 -2.619 4.788 1.00 98.56 127 MET A N 1
ATOM 983 C CA . MET A 1 127 ? -2.245 -2.874 5.812 1.00 98.56 127 MET A CA 1
ATOM 984 C C . MET A 1 127 ? -2.844 -3.720 6.944 1.00 98.56 127 MET A C 1
ATOM 986 O O . MET A 1 127 ? -3.899 -3.380 7.488 1.00 98.56 127 MET A O 1
ATOM 990 N N . MET A 1 128 ? -2.187 -4.832 7.275 1.00 98.31 128 MET A N 1
ATOM 991 C CA . MET A 1 128 ? -2.687 -5.847 8.212 1.00 98.31 128 MET A CA 1
ATOM 992 C C . MET A 1 128 ? -1.900 -5.902 9.522 1.00 98.31 128 MET A C 1
ATOM 994 O O . MET A 1 128 ? -2.432 -6.379 10.523 1.00 98.31 128 MET A O 1
ATOM 998 N N . SER A 1 129 ? -0.677 -5.371 9.541 1.00 97.81 129 SER A N 1
ATOM 999 C CA . SER A 1 129 ? 0.157 -5.268 10.738 1.00 97.81 129 SER A CA 1
ATOM 1000 C C . SER A 1 129 ? 0.765 -3.874 10.878 1.00 97.81 129 SER A C 1
ATOM 1002 O O . SER A 1 129 ? 0.901 -3.149 9.896 1.00 97.81 129 SER A O 1
ATOM 1004 N N . SER A 1 130 ? 1.205 -3.551 12.094 1.00 97.19 130 SER A N 1
ATOM 1005 C CA . SER A 1 130 ? 2.184 -2.488 12.359 1.00 97.19 130 SER A CA 1
ATOM 1006 C C . SER A 1 130 ? 3.510 -2.784 11.634 1.00 97.19 130 SER A C 1
ATOM 1008 O O . SER A 1 130 ? 3.749 -3.919 11.192 1.00 97.19 130 SER A O 1
ATOM 1010 N N . ILE A 1 131 ? 4.358 -1.765 11.486 1.00 96.25 131 ILE A N 1
ATOM 1011 C CA . ILE A 1 131 ? 5.714 -1.902 10.960 1.00 96.25 131 ILE A CA 1
ATOM 1012 C C . ILE A 1 131 ? 6.505 -2.892 11.827 1.00 96.25 131 ILE A C 1
ATOM 1014 O O . ILE A 1 131 ? 6.714 -2.688 13.024 1.00 96.25 131 ILE A O 1
ATOM 1018 N N . GLY A 1 132 ? 6.954 -3.986 11.210 1.00 91.00 132 GLY A N 1
ATOM 1019 C CA . GLY A 1 132 ? 7.623 -5.081 11.899 1.00 91.00 132 GLY A CA 1
ATOM 1020 C C . GLY A 1 132 ? 9.029 -4.737 12.395 1.00 91.00 132 GLY A C 1
ATOM 1021 O O . GLY A 1 132 ? 9.510 -3.609 12.317 1.00 91.00 132 GLY A O 1
ATOM 1022 N N . LEU A 1 133 ? 9.728 -5.751 12.906 1.00 82.00 133 LEU A N 1
ATOM 1023 C CA . LEU A 1 133 ? 11.126 -5.638 13.354 1.00 82.00 133 LEU A CA 1
ATOM 1024 C C . LEU A 1 133 ? 12.137 -6.072 12.283 1.00 82.00 133 LEU A C 1
ATOM 1026 O O . LEU A 1 133 ? 13.341 -5.919 12.467 1.00 82.00 133 LEU A O 1
ATOM 1030 N N . ARG A 1 134 ? 11.663 -6.668 11.185 1.00 80.06 134 ARG A N 1
ATOM 1031 C CA . ARG A 1 134 ? 12.513 -7.313 10.183 1.00 80.06 134 ARG A CA 1
ATOM 1032 C C . ARG A 1 134 ? 12.796 -6.379 9.016 1.00 80.06 134 ARG A C 1
ATOM 1034 O O . ARG A 1 134 ? 11.872 -5.826 8.426 1.00 80.06 134 ARG A O 1
ATOM 1041 N N . HIS A 1 135 ? 14.071 -6.283 8.656 1.00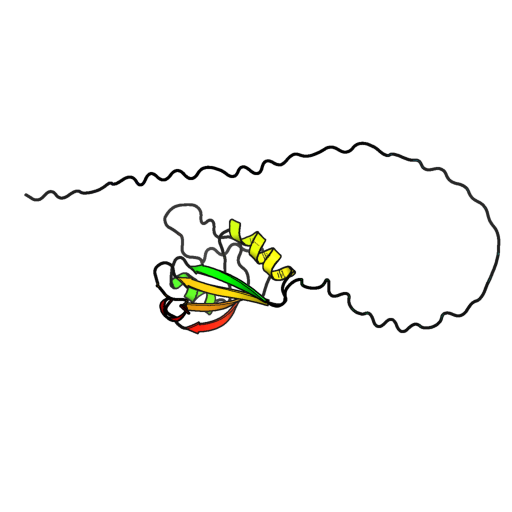 82.50 135 HIS A N 1
ATOM 1042 C CA . HIS A 1 135 ? 14.508 -5.752 7.370 1.00 82.50 135 HIS A CA 1
ATOM 1043 C C . HIS A 1 135 ? 14.633 -6.911 6.381 1.00 82.50 135 HIS A C 1
ATOM 1045 O O . HIS A 1 135 ? 15.562 -7.720 6.469 1.00 82.50 135 HIS A O 1
ATOM 1051 N N . ASP A 1 136 ? 13.687 -7.015 5.451 1.00 82.00 136 ASP A N 1
ATOM 1052 C CA . ASP A 1 136 ? 13.784 -8.004 4.383 1.00 82.00 136 ASP A CA 1
ATOM 1053 C C . ASP A 1 136 ? 14.720 -7.504 3.279 1.00 82.00 136 ASP A C 1
ATOM 1055 O O . ASP A 1 136 ? 14.514 -6.451 2.681 1.00 82.00 136 ASP A O 1
ATOM 1059 N N . HIS A 1 137 ? 15.731 -8.305 2.948 1.00 82.56 137 HIS A N 1
ATOM 1060 C CA . HIS A 1 137 ? 16.695 -8.010 1.878 1.00 82.56 137 HIS A CA 1
ATOM 1061 C C . HIS A 1 137 ? 16.181 -8.432 0.489 1.00 82.56 137 HIS A C 1
ATOM 1063 O O . HIS A 1 137 ? 16.955 -8.599 -0.447 1.00 82.56 137 HIS A O 1
ATOM 1069 N N . ILE A 1 138 ? 14.871 -8.662 0.366 1.00 86.25 138 ILE A N 1
ATOM 1070 C CA . ILE A 1 138 ? 14.229 -9.211 -0.837 1.00 86.25 138 ILE A CA 1
ATOM 1071 C C . ILE A 1 138 ? 13.800 -8.124 -1.823 1.00 86.25 138 ILE A C 1
ATOM 1073 O O . ILE A 1 138 ? 13.480 -8.424 -2.969 1.00 86.25 138 ILE A O 1
ATOM 1077 N N . TRP A 1 139 ? 13.730 -6.877 -1.359 1.00 86.75 139 TRP A N 1
ATOM 1078 C CA . TRP A 1 139 ? 13.332 -5.740 -2.172 1.00 86.75 139 TRP A CA 1
ATOM 1079 C C . TRP A 1 139 ? 14.481 -5.372 -3.100 1.00 86.75 139 TRP A C 1
ATOM 1081 O O . TRP A 1 139 ? 15.637 -5.329 -2.676 1.00 86.75 139 TRP A O 1
ATOM 1091 N N . SER A 1 140 ? 14.169 -5.116 -4.371 1.00 74.44 140 SER A N 1
ATOM 1092 C CA . SER A 1 140 ? 15.178 -4.860 -5.397 1.00 74.44 140 SER A CA 1
ATOM 1093 C C . SER A 1 140 ? 16.197 -3.810 -4.936 1.00 74.44 140 SER A C 1
ATOM 1095 O O . SER A 1 140 ? 15.813 -2.700 -4.544 1.00 74.44 140 SER A O 1
ATOM 1097 N N . GLN A 1 141 ? 17.480 -4.156 -5.023 1.00 64.50 141 GLN A N 1
ATOM 1098 C CA . GLN A 1 141 ? 18.595 -3.290 -4.665 1.00 64.50 141 GLN A CA 1
ATOM 1099 C C . GLN A 1 141 ? 18.675 -2.139 -5.669 1.00 64.50 141 GLN A C 1
ATOM 1101 O O . GLN A 1 141 ? 19.088 -2.318 -6.815 1.00 64.50 141 GLN A O 1
ATOM 1106 N N . GLY A 1 142 ? 18.219 -0.956 -5.253 1.00 53.97 142 GLY A N 1
ATOM 1107 C CA . GLY A 1 142 ? 18.459 0.269 -6.006 1.00 53.97 142 GLY A CA 1
ATOM 1108 C C . GLY A 1 142 ? 19.966 0.422 -6.191 1.00 53.97 142 GLY A C 1
ATOM 1109 O O . GLY A 1 142 ? 20.736 0.226 -5.254 1.00 53.97 142 GLY A O 1
ATOM 1110 N N . SER A 1 143 ? 20.390 0.696 -7.418 1.00 52.16 143 SER A N 1
ATOM 1111 C CA . SER A 1 143 ? 21.789 0.764 -7.833 1.00 52.16 143 SER A CA 1
ATOM 1112 C C . SER A 1 143 ? 22.685 1.520 -6.833 1.00 52.16 143 SER A C 1
ATOM 1114 O O . SER A 1 143 ? 22.652 2.747 -6.758 1.00 52.16 143 SER A O 1
ATOM 1116 N N . GLY A 1 144 ? 23.521 0.780 -6.100 1.00 50.53 144 GLY A N 1
ATOM 1117 C CA . GLY A 1 144 ? 24.822 1.242 -5.604 1.00 50.53 144 GLY A CA 1
ATOM 1118 C C . GLY A 1 144 ? 24.897 2.051 -4.303 1.00 50.53 144 GLY A C 1
ATOM 1119 O O . GLY A 1 144 ? 26.008 2.402 -3.915 1.00 50.53 144 GLY A O 1
ATOM 1120 N N . LYS A 1 145 ? 23.804 2.342 -3.591 1.00 55.09 145 LYS A N 1
ATOM 1121 C CA . LYS A 1 145 ? 23.875 3.004 -2.271 1.00 55.09 145 LYS A CA 1
ATOM 1122 C C . LYS A 1 145 ? 22.914 2.336 -1.298 1.00 55.09 145 LYS A C 1
ATOM 1124 O O . LYS A 1 145 ? 21.804 2.007 -1.690 1.00 55.09 145 LYS A O 1
ATOM 1129 N N . SER A 1 146 ? 23.394 2.116 -0.070 1.00 56.09 146 SER A N 1
ATOM 1130 C CA . SER A 1 146 ? 22.685 1.567 1.098 1.00 56.09 146 SER A CA 1
ATOM 1131 C C . SER A 1 146 ? 21.160 1.584 0.945 1.00 56.09 146 SER A C 1
ATOM 1133 O O . SER A 1 146 ? 20.564 2.657 0.849 1.00 56.09 146 SER A O 1
ATOM 1135 N N . ASN A 1 147 ? 20.542 0.401 0.884 1.00 61.31 147 ASN A N 1
ATOM 1136 C CA . ASN A 1 147 ? 19.096 0.269 0.755 1.00 61.31 147 ASN A CA 1
ATOM 1137 C C . ASN A 1 147 ? 18.422 0.986 1.936 1.00 61.31 147 ASN A C 1
ATOM 1139 O O . ASN A 1 147 ? 18.391 0.456 3.041 1.00 61.31 147 ASN A O 1
ATOM 1143 N N . SER A 1 148 ? 17.846 2.165 1.700 1.00 74.25 148 SER A N 1
ATOM 1144 C CA . SER A 1 148 ? 17.058 2.919 2.687 1.00 74.25 148 SER A CA 1
ATOM 1145 C C . SER A 1 148 ? 15.642 2.358 2.873 1.00 74.25 148 SER A C 1
ATOM 1147 O O . SER A 1 148 ? 14.745 3.048 3.370 1.00 74.25 148 SER A O 1
ATOM 1149 N N . TRP A 1 149 ? 15.429 1.111 2.441 1.00 84.25 149 TRP A N 1
ATOM 1150 C CA . TRP A 1 149 ? 14.208 0.372 2.707 1.00 84.25 149 TRP A CA 1
ATOM 1151 C C . TRP A 1 149 ? 14.095 0.133 4.210 1.00 84.25 149 TRP A C 1
ATOM 1153 O O . TRP A 1 149 ? 15.027 -0.327 4.872 1.00 84.25 149 TRP A O 1
ATOM 1163 N N . GLY A 1 150 ? 12.934 0.491 4.731 1.00 87.56 150 GLY A N 1
ATOM 1164 C CA . GLY A 1 150 ? 12.544 0.275 6.102 1.00 87.56 150 GLY A CA 1
ATOM 1165 C C . GLY A 1 150 ? 12.216 -1.180 6.402 1.00 87.56 150 GLY A C 1
ATOM 1166 O O . GLY A 1 150 ? 12.550 -2.107 5.657 1.00 87.56 150 GLY A O 1
ATOM 1167 N N . ARG A 1 151 ? 11.564 -1.373 7.537 1.00 93.69 151 ARG A N 1
ATOM 1168 C CA . ARG A 1 151 ? 11.101 -2.666 8.024 1.00 93.69 151 ARG A CA 1
ATOM 1169 C C . ARG A 1 151 ? 9.819 -3.065 7.302 1.00 93.69 151 ARG A C 1
ATOM 1171 O O . ARG A 1 151 ? 9.017 -2.220 6.895 1.00 93.69 151 ARG A O 1
ATOM 1178 N N . SER A 1 152 ? 9.630 -4.368 7.145 1.00 95.38 152 SER A N 1
ATOM 1179 C CA . SER A 1 152 ? 8.460 -4.907 6.455 1.00 95.38 152 SER A CA 1
ATOM 1180 C C . SER A 1 152 ? 7.228 -4.961 7.357 1.00 95.38 152 SER A C 1
ATOM 1182 O O . SER A 1 152 ? 7.333 -5.110 8.575 1.00 95.38 152 SER A O 1
ATOM 1184 N N . PHE A 1 153 ? 6.054 -4.906 6.739 1.00 97.56 153 PHE A N 1
ATOM 1185 C CA . PHE A 1 153 ? 4.748 -5.095 7.365 1.00 97.56 153 PHE A CA 1
ATOM 1186 C C . PHE A 1 153 ? 3.829 -5.920 6.461 1.00 97.56 153 PHE A C 1
ATOM 1188 O O . PHE A 1 153 ? 4.034 -5.998 5.248 1.00 97.56 153 PHE A O 1
ATOM 1195 N N . GLU A 1 154 ? 2.817 -6.546 7.053 1.00 98.06 154 GLU A N 1
ATOM 1196 C CA . GLU A 1 154 ? 1.880 -7.411 6.344 1.00 98.06 154 GLU A CA 1
ATOM 1197 C C . GLU A 1 154 ? 0.824 -6.598 5.594 1.00 98.06 154 GLU A C 1
ATOM 1199 O O . GLU A 1 154 ? 0.272 -5.614 6.100 1.00 98.06 154 GLU A O 1
ATOM 1204 N N . VAL A 1 155 ? 0.504 -7.050 4.384 1.00 98.62 155 VAL A N 1
ATOM 1205 C CA . VAL A 1 155 ? -0.544 -6.484 3.539 1.00 98.62 155 VAL A CA 1
ATOM 1206 C C . VAL A 1 155 ? -1.445 -7.581 2.989 1.00 98.62 155 VAL A C 1
ATOM 1208 O O . VAL A 1 155 ? -1.000 -8.673 2.643 1.00 98.62 155 VAL A O 1
ATOM 1211 N N . LYS A 1 156 ? -2.732 -7.269 2.850 1.00 98.62 156 LYS A N 1
ATOM 1212 C CA . LYS A 1 156 ? -3.701 -8.114 2.154 1.00 98.62 156 LYS A CA 1
ATOM 1213 C C . LYS A 1 156 ? -4.133 -7.436 0.866 1.00 98.62 156 LYS A C 1
ATOM 1215 O O . LYS A 1 156 ? -4.840 -6.428 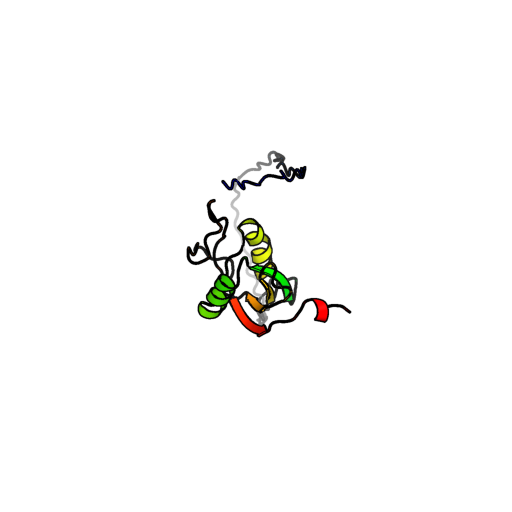0.906 1.00 98.62 156 LYS A O 1
ATOM 1220 N N . TRP A 1 157 ? -3.740 -8.007 -0.266 1.00 98.62 157 TRP A N 1
ATOM 1221 C CA . TRP A 1 157 ? -4.182 -7.552 -1.581 1.00 98.62 157 TRP A CA 1
ATOM 1222 C C . TRP A 1 157 ? -5.693 -7.711 -1.728 1.00 98.62 157 TRP A C 1
ATOM 1224 O O . TRP A 1 157 ? -6.254 -8.762 -1.418 1.00 98.62 157 TRP A O 1
ATOM 1234 N N . LEU A 1 158 ? -6.346 -6.635 -2.166 1.00 98.31 158 LEU A N 1
ATOM 1235 C CA . LEU A 1 158 ? -7.791 -6.596 -2.382 1.00 98.31 158 LEU A CA 1
ATOM 1236 C C . LEU A 1 158 ? -8.114 -6.642 -3.872 1.00 98.31 158 LEU A C 1
ATOM 1238 O O . LEU A 1 158 ? -9.057 -7.318 -4.272 1.00 98.31 158 LEU A O 1
ATOM 1242 N N . GLN A 1 159 ? -7.313 -5.957 -4.689 1.00 98.00 159 GLN A N 1
ATOM 1243 C CA . GLN A 1 159 ? -7.455 -5.981 -6.136 1.00 98.00 159 GLN A CA 1
ATOM 1244 C C . GLN A 1 159 ? -6.117 -5.715 -6.818 1.00 98.00 159 GLN A C 1
ATOM 1246 O O . GLN A 1 159 ? -5.378 -4.811 -6.424 1.00 98.00 159 GLN A O 1
ATOM 1251 N N . LEU A 1 160 ? -5.858 -6.475 -7.880 1.00 97.38 160 LEU A N 1
ATOM 1252 C CA . LEU A 1 160 ? -4.838 -6.195 -8.882 1.00 97.38 160 LEU A CA 1
ATOM 1253 C C . LEU A 1 160 ? -5.559 -5.814 -10.168 1.00 97.38 160 LEU A C 1
ATOM 1255 O O . LEU A 1 160 ? -6.379 -6.582 -10.670 1.00 97.38 160 LEU A O 1
ATOM 1259 N N . ASN A 1 161 ? -5.322 -4.601 -10.646 1.00 94.81 161 ASN A N 1
ATOM 1260 C CA . ASN A 1 161 ? -5.928 -4.082 -11.861 1.00 94.81 161 ASN A CA 1
ATOM 1261 C C . ASN A 1 161 ? -5.156 -2.852 -12.326 1.00 94.81 161 ASN A C 1
ATOM 1263 O O . ASN A 1 161 ? -5.031 -1.900 -11.559 1.00 94.81 161 ASN A O 1
ATOM 1267 N N . ASP A 1 162 ? -4.730 -2.849 -13.586 1.00 96.50 162 ASP A N 1
ATOM 1268 C CA . ASP A 1 162 ? -4.095 -1.690 -14.206 1.00 96.50 162 ASP A CA 1
ATOM 1269 C C . ASP A 1 162 ? -5.147 -0.631 -14.551 1.00 96.50 162 ASP A C 1
ATOM 1271 O O . ASP A 1 162 ? -5.824 -0.687 -15.579 1.00 96.50 162 ASP A O 1
ATOM 1275 N N . LEU A 1 163 ? -5.291 0.359 -13.670 1.00 97.94 163 LEU A N 1
ATOM 1276 C CA . LEU A 1 163 ? -6.131 1.534 -13.873 1.00 97.94 163 LEU A CA 1
ATOM 1277 C C . LEU A 1 163 ? -5.277 2.689 -14.428 1.00 97.94 163 LEU A C 1
ATOM 1279 O O . LEU A 1 163 ? -4.459 3.236 -13.683 1.00 97.94 163 LEU A O 1
ATOM 1283 N N . PRO A 1 164 ? -5.454 3.097 -15.702 1.00 98.06 164 PRO A N 1
ATOM 1284 C CA . PRO A 1 164 ? -4.719 4.227 -16.269 1.00 98.06 164 PRO A CA 1
ATOM 1285 C C . PRO A 1 164 ? -5.053 5.531 -15.537 1.00 98.06 164 PRO A C 1
ATOM 1287 O O . PRO A 1 164 ? -6.225 5.786 -15.255 1.00 98.06 164 PRO A O 1
ATOM 1290 N N . PHE A 1 165 ? -4.065 6.402 -15.307 1.00 97.75 165 PHE A N 1
ATOM 1291 C CA . PHE A 1 165 ? -4.278 7.695 -14.630 1.00 97.75 165 PHE A CA 1
ATOM 1292 C C . PHE A 1 165 ? -5.288 8.599 -15.344 1.00 97.75 165 PHE A C 1
ATOM 1294 O O . PHE A 1 165 ? -6.043 9.333 -14.717 1.00 97.75 165 PHE A O 1
ATOM 1301 N N . GLN A 1 166 ? -5.360 8.519 -16.669 1.00 97.56 166 GLN A N 1
ATOM 1302 C CA . GLN A 1 166 ? -6.313 9.282 -17.472 1.00 97.56 166 GLN A CA 1
ATOM 1303 C C . GLN A 1 166 ? -7.767 8.922 -17.134 1.00 97.56 166 GLN A C 1
ATOM 1305 O O . GLN A 1 166 ? -8.656 9.746 -17.315 1.00 97.56 166 GLN A O 1
ATOM 1310 N N . ARG A 1 167 ? -8.018 7.709 -16.619 1.00 96.69 167 ARG A N 1
ATOM 1311 C CA . ARG A 1 167 ? -9.349 7.264 -16.182 1.00 96.69 167 ARG A CA 1
ATOM 1312 C C . ARG A 1 167 ? -9.699 7.683 -14.754 1.00 96.69 167 ARG A C 1
ATOM 1314 O O . ARG A 1 167 ? -10.774 7.331 -14.283 1.00 96.69 167 ARG A O 1
ATOM 1321 N N . THR A 1 168 ? -8.816 8.403 -14.065 1.00 95.50 168 THR A N 1
ATOM 1322 C CA . THR A 1 168 ? -9.077 8.960 -12.727 1.00 95.50 168 THR A CA 1
ATOM 1323 C C . THR A 1 168 ? -9.267 10.478 -12.746 1.00 95.50 168 THR A C 1
ATOM 1325 O O . THR A 1 168 ? -9.308 11.099 -11.687 1.00 95.50 168 THR A O 1
ATOM 1328 N N . LEU A 1 169 ? -9.347 11.084 -13.934 1.00 94.94 169 LEU A N 1
ATOM 1329 C CA . LEU A 1 169 ? -9.717 12.489 -14.118 1.00 94.94 169 LEU A CA 1
ATOM 1330 C C . LEU A 1 169 ? -11.249 12.629 -14.058 1.00 94.94 169 LEU A C 1
ATOM 1332 O O . LEU A 1 169 ? -11.956 11.709 -14.471 1.00 94.94 169 LEU A O 1
ATOM 1336 N N . HIS A 1 170 ? -11.734 13.745 -13.507 1.00 88.88 170 HIS A N 1
ATOM 1337 C CA . HIS A 1 170 ? -13.158 14.033 -13.287 1.00 88.88 170 HIS A CA 1
ATOM 1338 C C . HIS A 1 170 ? -13.741 14.945 -14.366 1.00 88.88 170 HIS A C 1
ATOM 1340 O O . HIS A 1 170 ? -12.965 15.741 -14.942 1.00 88.88 170 HIS A O 1
#

Radius of gyration: 28.28 Å; chains: 1; bounding box: 63×38×104 Å

Secondary structure (DSSP, 8-state):
---------------------------------------------------------------SEEEEEEEEEESSHHHHHHHHHHTEEEEEGGGHHHHHHHHHSEEEEEEEEEETTSSEEEEEEEE-S---S---TTS---TTS---EEEEEEEEEEEEEEEEGGGG--

InterPro domains:
  IPR007275 YTH domain [PF04146] (67-170)
  IPR007275 YTH domain [PS50882] (67-170)
  IPR007275 YTH domain [cd21134] (68-170)
  IPR045168 YTH domain containing protein [PTHR12357] (64-170)

Organism: NCBI:txid586396

Foldseek 3Di:
DDDDDDDDDDDDDDDDDDDDDDDDDDDDDDDDDDDDDDDDDDDDDDDDDDPPPPPPPVPPPALQEAEAEDEAEAQAVVLVVVCVVPQKDWDQPVCLVVVQNVVSNYNWYKYFYDYPPPQWGQAIKIFDDRFDPDDDPPRDDDPDDDPSTGGMGGIGTDDGDTHGPVNVDD